Protein AF-A0A7L8GBB1-F1 (afdb_monomer_lite)

Organism: NCBI:txid373302

Sequence (53 aa):
VPNEYQVGQTGKVVAPDLYIAVGISGAIQHLAGMKDSKVIVAINKDEEAPIFQ

Radius of gyration: 10.58 Å; chains: 1; bounding box: 20×22×28 Å

Structure (mmCIF, N/CA/C/O backbone):
data_AF-A0A7L8GBB1-F1
#
_entry.id   AF-A0A7L8GBB1-F1
#
loop_
_atom_site.group_PDB
_atom_site.id
_atom_site.type_symbol
_atom_site.label_atom_id
_atom_site.label_alt_id
_atom_site.label_comp_id
_atom_site.label_asym_id
_atom_site.label_entity_id
_atom_site.label_seq_id
_atom_site.pdbx_PDB_ins_code
_atom_site.Cartn_x
_atom_site.Cartn_y
_atom_site.Cartn_z
_atom_site.occupancy
_atom_site.B_iso_or_equiv
_atom_site.auth_seq_id
_atom_site.auth_comp_id
_atom_site.auth_asym_id
_atom_site.auth_atom_id
_atom_site.pdbx_PDB_model_num
ATOM 1 N N . VAL A 1 1 ? 5.608 -7.910 -13.811 1.00 80.50 1 VAL A N 1
ATOM 2 C CA . VAL A 1 1 ? 4.490 -7.116 -14.377 1.00 80.50 1 VAL A CA 1
ATOM 3 C C . VAL A 1 1 ? 5.057 -5.902 -15.099 1.00 80.50 1 VAL A C 1
ATOM 5 O O . VAL A 1 1 ? 6.166 -5.512 -14.749 1.00 80.50 1 VAL A O 1
ATOM 8 N N . PRO A 1 2 ? 4.363 -5.340 -16.099 1.00 94.88 2 PRO A N 1
ATOM 9 C CA . PRO A 1 2 ? 4.772 -4.090 -16.740 1.00 94.88 2 PRO A CA 1
ATOM 10 C C . PRO A 1 2 ? 4.932 -2.938 -15.735 1.00 94.88 2 PRO A C 1
ATOM 12 O O . PRO A 1 2 ? 4.167 -2.849 -14.773 1.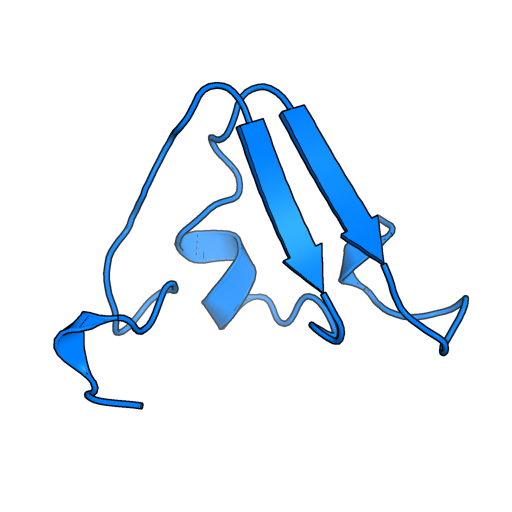00 94.88 2 PRO A O 1
ATOM 15 N N . ASN A 1 3 ? 5.886 -2.031 -15.979 1.00 92.31 3 ASN A N 1
ATOM 16 C CA . ASN A 1 3 ? 6.152 -0.879 -15.099 1.00 92.31 3 ASN A CA 1
ATOM 17 C C . ASN A 1 3 ? 4.943 0.055 -14.947 1.00 92.31 3 ASN A C 1
ATOM 19 O O . ASN A 1 3 ? 4.793 0.711 -13.924 1.00 92.31 3 ASN A O 1
ATOM 23 N N . GLU A 1 4 ? 4.043 0.089 -15.930 1.00 95.12 4 GLU A N 1
ATOM 24 C CA . GLU A 1 4 ? 2.810 0.879 -15.856 1.00 95.12 4 GLU A CA 1
ATOM 25 C C . GLU A 1 4 ? 1.861 0.456 -14.722 1.00 95.12 4 GLU A C 1
ATOM 27 O O . GLU A 1 4 ? 0.954 1.214 -14.385 1.00 95.12 4 GLU A O 1
ATOM 32 N N . TYR A 1 5 ? 2.028 -0.729 -14.132 1.00 97.00 5 TYR A N 1
ATOM 33 C CA . TYR A 1 5 ? 1.236 -1.174 -12.979 1.00 97.00 5 TYR A CA 1
ATOM 34 C C . TYR A 1 5 ? 1.919 -0.901 -11.640 1.00 97.00 5 TYR A C 1
ATOM 36 O O . TYR A 1 5 ? 1.333 -1.167 -10.593 1.00 97.00 5 TYR A O 1
ATOM 44 N N . GLN A 1 6 ? 3.145 -0.376 -11.651 1.00 98.12 6 GLN A N 1
ATOM 45 C CA . GLN A 1 6 ? 3.853 -0.047 -10.426 1.00 98.12 6 GLN A CA 1
ATOM 46 C C . GLN A 1 6 ? 3.149 1.103 -9.705 1.00 98.12 6 GLN A C 1
ATOM 48 O O . GLN A 1 6 ? 2.873 2.147 -10.295 1.00 98.12 6 GLN A O 1
ATOM 53 N N . VAL A 1 7 ? 2.904 0.912 -8.412 1.00 98.50 7 VAL A N 1
ATOM 54 C CA . VAL A 1 7 ? 2.403 1.941 -7.500 1.00 98.50 7 VAL A CA 1
ATOM 55 C C . VAL A 1 7 ? 3.561 2.422 -6.632 1.00 98.50 7 VAL A C 1
ATOM 57 O O . VAL A 1 7 ? 4.382 1.614 -6.199 1.00 98.50 7 VAL A O 1
ATOM 60 N N . GLY A 1 8 ? 3.651 3.731 -6.407 1.00 98.19 8 GLY A N 1
ATOM 61 C CA . GLY A 1 8 ? 4.686 4.331 -5.564 1.00 98.19 8 GLY A CA 1
ATOM 62 C C . GLY A 1 8 ? 5.253 5.632 -6.126 1.00 98.19 8 GLY A C 1
ATOM 63 O O . GLY A 1 8 ? 4.811 6.125 -7.157 1.00 98.19 8 GLY A O 1
ATOM 64 N N . GLN A 1 9 ? 6.276 6.164 -5.460 1.00 97.81 9 GLN A N 1
ATOM 65 C CA . GLN A 1 9 ? 6.918 7.451 -5.738 1.00 97.81 9 GLN A CA 1
ATOM 66 C C . GLN A 1 9 ? 7.414 7.595 -7.186 1.00 97.81 9 GLN A C 1
ATOM 68 O O . GLN A 1 9 ? 7.389 8.693 -7.731 1.00 97.81 9 GLN A O 1
ATOM 73 N N . THR A 1 10 ? 7.871 6.503 -7.805 1.00 96.25 10 THR A N 1
ATOM 74 C CA . THR A 1 10 ? 8.347 6.468 -9.200 1.00 96.25 10 THR A CA 1
ATOM 75 C C . THR A 1 10 ? 7.351 5.817 -10.165 1.00 96.25 10 THR A C 1
ATOM 77 O O . THR A 1 10 ? 7.660 5.658 -11.344 1.00 96.25 10 THR A O 1
ATOM 80 N N . GLY A 1 11 ? 6.180 5.411 -9.668 1.00 96.62 11 GLY A N 1
ATOM 81 C CA . GLY A 1 11 ? 5.116 4.766 -10.431 1.00 96.62 11 GLY A CA 1
ATOM 82 C C . GLY A 1 11 ? 3.844 5.612 -10.447 1.00 96.62 11 GLY A C 1
ATOM 83 O O . GLY A 1 11 ? 3.883 6.841 -10.450 1.00 96.62 11 GLY A O 1
ATOM 84 N N . LYS A 1 12 ? 2.690 4.945 -10.463 1.00 97.56 12 LYS A N 1
ATOM 85 C CA . LYS A 1 12 ? 1.384 5.594 -10.349 1.00 97.56 12 LYS A CA 1
ATOM 86 C C . LYS A 1 1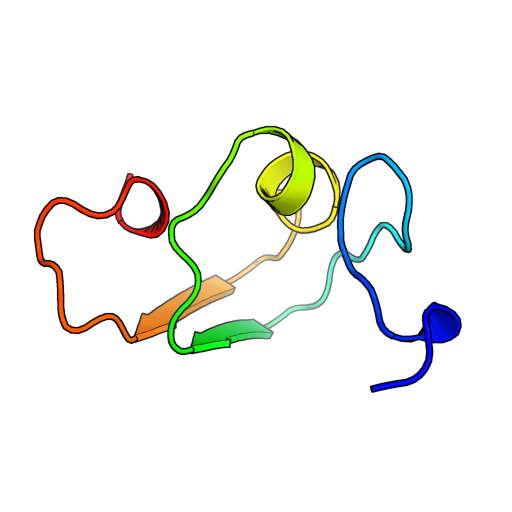2 ? 1.069 5.914 -8.887 1.00 97.56 12 LYS A C 1
ATOM 88 O O . LYS A 1 12 ? 1.277 5.085 -8.000 1.00 97.56 12 LYS A O 1
ATOM 93 N N . VAL A 1 13 ? 0.505 7.098 -8.670 1.00 98.31 13 VAL A N 1
ATOM 94 C CA . VAL A 1 13 ? -0.168 7.469 -7.422 1.00 98.31 13 VAL A CA 1
ATOM 95 C C . VAL A 1 13 ? -1.656 7.180 -7.591 1.00 98.31 13 VAL A C 1
ATOM 97 O O . VAL A 1 13 ? -2.250 7.558 -8.602 1.00 98.31 13 VAL A O 1
ATOM 100 N N . VAL A 1 14 ? -2.248 6.480 -6.630 1.00 98.38 14 VAL A N 1
ATOM 101 C CA . VAL A 1 14 ? -3.650 6.058 -6.636 1.00 98.38 14 VAL A CA 1
ATOM 102 C C . VAL A 1 14 ? -4.289 6.341 -5.277 1.00 98.38 14 VAL A C 1
ATOM 104 O O . VAL A 1 14 ? -3.622 6.295 -4.248 1.00 98.38 14 VAL A O 1
ATOM 107 N N . ALA A 1 15 ? -5.595 6.607 -5.276 1.00 98.56 15 ALA A N 1
ATOM 108 C CA . ALA A 1 15 ? -6.390 6.811 -4.063 1.00 98.56 15 ALA A CA 1
ATOM 109 C C . ALA A 1 15 ? -7.775 6.141 -4.193 1.00 98.56 15 ALA A C 1
ATOM 111 O O . ALA A 1 15 ? -8.796 6.827 -4.264 1.00 98.56 15 ALA A O 1
ATOM 112 N N . PRO A 1 16 ? -7.837 4.803 -4.340 1.00 98.62 16 PRO A N 1
ATOM 113 C CA . PRO A 1 16 ? -9.098 4.073 -4.394 1.00 98.62 16 PRO A CA 1
ATOM 114 C C . PRO A 1 16 ? -9.808 4.031 -3.033 1.00 98.62 16 PRO A C 1
ATOM 116 O O . PRO A 1 16 ? -9.225 4.277 -1.977 1.00 98.62 16 PRO A O 1
ATOM 119 N N . ASP A 1 17 ? -11.070 3.607 -3.057 1.00 98.81 17 ASP A N 1
ATOM 120 C CA . ASP A 1 17 ? -11.823 3.322 -1.833 1.00 98.81 17 ASP A CA 1
ATOM 121 C C . ASP A 1 17 ? -11.272 2.095 -1.087 1.00 98.81 17 ASP A C 1
ATOM 123 O O . ASP A 1 17 ? -11.285 2.064 0.140 1.00 98.81 17 ASP A O 1
ATOM 127 N N . LEU A 1 18 ? -10.747 1.105 -1.817 1.00 98.62 18 LEU A N 1
ATOM 128 C CA . LEU A 1 18 ? -10.135 -0.103 -1.267 1.00 98.62 18 LEU A CA 1
ATOM 129 C C . LEU A 1 18 ? -8.819 -0.410 -1.988 1.00 98.62 18 LEU A C 1
ATOM 131 O O . LEU A 1 18 ? -8.795 -0.573 -3.209 1.00 98.62 18 LEU A O 1
ATOM 135 N N . TYR A 1 19 ? -7.742 -0.543 -1.219 1.00 98.75 19 TYR A N 1
ATOM 136 C CA . TYR A 1 19 ? -6.430 -0.988 -1.673 1.00 98.75 19 TYR A CA 1
ATOM 137 C C . TYR A 1 19 ? -6.043 -2.277 -0.945 1.00 98.75 19 TYR A C 1
ATOM 139 O O . TYR A 1 19 ? -6.066 -2.324 0.281 1.00 98.75 19 TYR A O 1
ATOM 147 N N . ILE A 1 20 ? -5.662 -3.322 -1.682 1.00 98.75 20 ILE A N 1
ATOM 148 C CA . ILE A 1 20 ? -5.257 -4.611 -1.101 1.00 98.75 20 ILE A CA 1
ATOM 149 C C . ILE A 1 20 ? -3.770 -4.843 -1.396 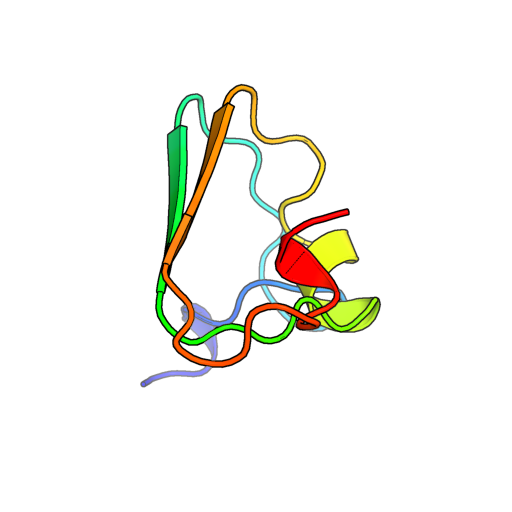1.00 98.75 20 ILE A C 1
ATOM 151 O O . ILE A 1 20 ? -3.379 -5.098 -2.535 1.00 98.75 20 ILE A O 1
ATOM 155 N N . ALA A 1 21 ? -2.938 -4.748 -0.362 1.00 98.62 21 ALA A N 1
ATOM 156 C CA . ALA A 1 21 ? -1.493 -4.929 -0.400 1.00 98.62 21 ALA A CA 1
ATOM 157 C C . ALA A 1 21 ? -1.121 -6.373 -0.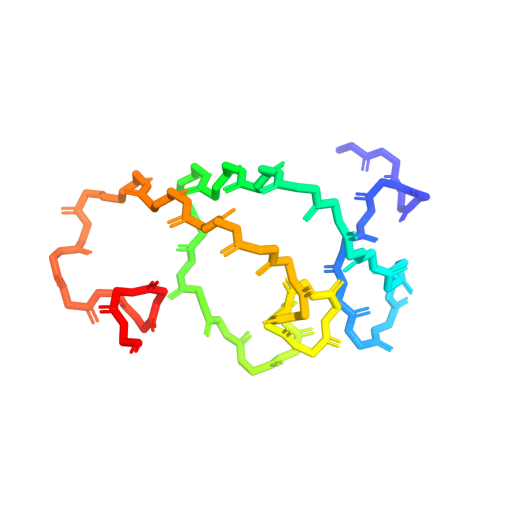014 1.00 98.62 21 ALA A C 1
ATOM 159 O O . ALA A 1 21 ? -1.042 -6.709 1.166 1.00 98.62 21 ALA A O 1
ATOM 160 N N . VAL A 1 22 ? -0.879 -7.238 -1.004 1.00 98.69 22 VAL A N 1
ATOM 161 C CA . VAL A 1 22 ? -0.508 -8.649 -0.778 1.00 98.69 22 VAL A CA 1
ATOM 162 C C . VAL A 1 22 ? 0.997 -8.842 -0.950 1.00 98.69 22 VAL A C 1
ATOM 164 O O . VAL A 1 22 ? 1.531 -8.614 -2.032 1.00 98.69 22 VAL A O 1
ATOM 167 N N . GLY A 1 23 ? 1.687 -9.272 0.108 1.00 98.31 23 GLY A N 1
ATOM 168 C CA . GLY A 1 23 ? 3.133 -9.515 0.099 1.00 98.31 23 GLY A CA 1
ATOM 169 C C . GLY A 1 23 ? 3.984 -8.250 -0.066 1.00 98.31 23 GLY A C 1
ATOM 170 O O . GLY A 1 23 ? 5.131 -8.339 -0.498 1.00 98.31 23 GLY A O 1
ATOM 171 N N . ILE A 1 24 ? 3.432 -7.075 0.249 1.00 98.44 24 ILE A N 1
ATOM 172 C CA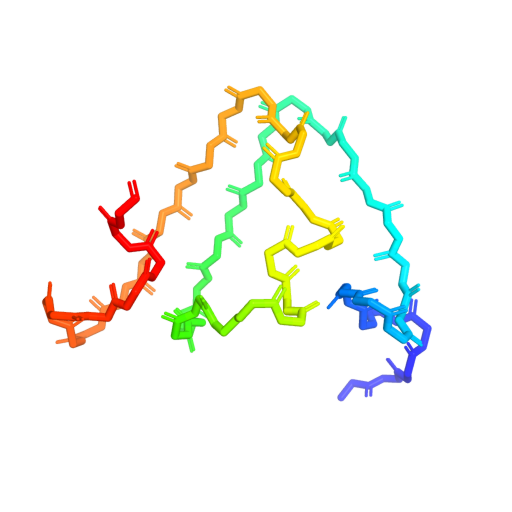 . ILE A 1 24 ? 4.132 -5.787 0.187 1.00 98.44 24 ILE A CA 1
ATOM 173 C C . ILE A 1 24 ? 4.674 -5.452 1.573 1.00 98.44 24 ILE A C 1
ATOM 175 O O . ILE A 1 24 ? 3.940 -5.519 2.553 1.00 98.44 24 ILE A O 1
ATOM 179 N N . SER A 1 25 ? 5.951 -5.080 1.663 1.00 98.12 25 SER A N 1
ATOM 180 C CA . SER A 1 25 ? 6.575 -4.720 2.942 1.00 98.12 25 SER A CA 1
ATOM 181 C C . SER A 1 25 ? 6.114 -3.368 3.483 1.00 98.12 25 SER A C 1
ATOM 183 O O . SER A 1 25 ? 6.130 -3.183 4.685 1.00 98.12 25 SER A O 1
ATOM 185 N N . GLY A 1 26 ? 5.702 -2.429 2.624 1.00 97.50 26 GLY A N 1
ATOM 186 C CA . GLY A 1 26 ? 5.323 -1.070 3.033 1.00 97.50 26 GLY A CA 1
ATOM 187 C C . GLY A 1 26 ? 6.485 -0.074 3.047 1.00 97.50 26 GLY A C 1
ATOM 188 O O . GLY A 1 26 ? 6.501 0.850 3.849 1.00 97.50 26 GLY A O 1
ATOM 189 N N . ALA A 1 27 ? 7.475 -0.235 2.161 1.00 98.00 27 ALA A N 1
ATOM 190 C CA . ALA A 1 27 ? 8.530 0.765 1.990 1.00 98.00 27 ALA A CA 1
ATOM 191 C C . ALA A 1 27 ? 7.947 2.158 1.670 1.00 98.00 27 ALA A C 1
ATOM 193 O O . ALA A 1 27 ? 6.965 2.269 0.930 1.00 98.00 27 ALA A O 1
ATOM 194 N N . ILE A 1 28 ? 8.593 3.222 2.162 1.00 97.75 28 ILE A N 1
ATOM 195 C CA . ILE A 1 28 ? 8.136 4.622 2.025 1.00 97.75 28 ILE A CA 1
ATOM 196 C C . ILE A 1 28 ? 7.823 4.982 0.565 1.00 97.75 28 ILE A C 1
ATOM 198 O O . ILE A 1 28 ? 6.842 5.670 0.283 1.00 97.75 28 ILE A O 1
ATOM 202 N N . GLN A 1 29 ? 8.619 4.479 -0.378 1.00 98.25 29 GLN A N 1
ATOM 203 C CA . GLN A 1 29 ? 8.426 4.714 -1.805 1.00 98.25 29 GLN A CA 1
ATOM 204 C C . GLN A 1 29 ? 7.117 4.102 -2.314 1.00 98.25 29 GLN A C 1
ATOM 206 O O . GLN A 1 29 ? 6.470 4.709 -3.156 1.00 98.25 29 GLN A O 1
ATOM 211 N N . HIS A 1 30 ? 6.696 2.939 -1.814 1.00 98.31 30 HIS A N 1
ATOM 212 C CA . HIS A 1 30 ? 5.412 2.334 -2.188 1.00 98.31 30 HIS A CA 1
ATOM 213 C C . HIS A 1 30 ? 4.246 3.093 -1.554 1.00 98.31 30 HIS A C 1
ATOM 215 O O . HIS A 1 30 ? 3.309 3.478 -2.253 1.00 98.31 30 HIS A O 1
ATOM 221 N N . LEU A 1 31 ? 4.340 3.374 -0.249 1.00 98.12 31 LEU A N 1
ATOM 222 C CA . LEU A 1 31 ? 3.306 4.089 0.507 1.00 98.12 31 LEU A CA 1
ATOM 223 C C . LEU A 1 31 ? 3.005 5.467 -0.090 1.00 98.12 31 LEU A C 1
ATOM 225 O O . LEU A 1 31 ? 1.843 5.865 -0.169 1.00 98.12 31 LEU A O 1
ATOM 229 N N . ALA A 1 32 ? 4.025 6.164 -0.600 1.00 98.19 32 ALA A N 1
ATOM 230 C CA . ALA A 1 32 ? 3.864 7.445 -1.285 1.00 98.19 32 ALA A CA 1
ATOM 231 C C . ALA A 1 32 ? 2.856 7.406 -2.451 1.00 98.19 32 ALA A C 1
ATOM 233 O O . ALA A 1 32 ? 2.299 8.444 -2.795 1.00 98.19 32 ALA A O 1
ATOM 234 N N . GLY A 1 33 ? 2.619 6.234 -3.049 1.00 98.31 33 GLY A N 1
ATOM 235 C CA . GLY A 1 33 ? 1.685 6.062 -4.157 1.00 98.31 33 GLY A CA 1
ATOM 236 C C . GLY A 1 33 ? 0.295 5.552 -3.780 1.00 98.31 33 GLY A C 1
ATOM 237 O O . GLY A 1 33 ? -0.529 5.442 -4.678 1.00 98.31 33 GLY A O 1
ATOM 238 N N . MET A 1 34 ? 0.023 5.199 -2.519 1.00 98.44 34 MET A N 1
ATOM 239 C CA . MET A 1 34 ? -1.260 4.576 -2.137 1.00 98.44 34 MET A CA 1
ATOM 240 C C . MET A 1 34 ? -1.811 4.960 -0.761 1.00 98.44 34 MET A C 1
ATOM 242 O O . MET A 1 34 ? -2.940 4.577 -0.450 1.00 98.44 34 MET A O 1
ATOM 246 N N . LYS A 1 35 ? -1.064 5.724 0.047 1.00 97.50 35 LYS A N 1
ATOM 247 C CA . LYS A 1 35 ? -1.452 6.104 1.419 1.00 97.50 35 LYS A CA 1
ATOM 248 C C . LYS A 1 35 ? -2.780 6.866 1.518 1.00 97.50 35 LYS A C 1
ATOM 250 O O . LYS A 1 35 ? -3.386 6.871 2.578 1.00 97.50 35 LYS A O 1
ATOM 255 N N . ASP A 1 36 ? -3.224 7.487 0.425 1.00 98.25 36 ASP A N 1
ATOM 256 C CA . ASP A 1 36 ? -4.470 8.262 0.371 1.00 98.25 36 ASP A CA 1
ATOM 257 C C . ASP A 1 36 ? -5.700 7.386 0.032 1.00 98.25 36 ASP A C 1
ATOM 259 O O . ASP A 1 36 ? -6.796 7.900 -0.196 1.00 98.25 36 ASP A O 1
ATOM 263 N N . SER A 1 37 ? -5.541 6.057 -0.017 1.00 98.50 37 SER A N 1
ATOM 264 C CA . SER A 1 37 ? -6.659 5.113 -0.162 1.00 98.50 37 SER A CA 1
ATOM 265 C C . SER A 1 37 ? -7.539 5.119 1.090 1.00 98.50 37 SER A C 1
ATOM 267 O O . SER A 1 37 ? -7.019 5.138 2.205 1.00 98.50 37 SER A O 1
ATOM 269 N N . LYS A 1 38 ? -8.869 5.043 0.938 1.00 98.50 38 LYS A N 1
ATOM 270 C CA . LYS A 1 38 ? -9.784 5.104 2.101 1.00 98.50 38 LYS A CA 1
ATOM 271 C C . LYS A 1 38 ? -9.638 3.902 3.033 1.00 98.50 38 LYS A C 1
ATOM 273 O O . LYS A 1 38 ? -9.712 4.055 4.248 1.00 98.50 38 LYS A O 1
ATOM 278 N N . VAL A 1 39 ? -9.469 2.711 2.462 1.00 98.50 39 VAL A N 1
ATOM 279 C CA . VAL A 1 39 ? -9.264 1.458 3.194 1.00 98.50 39 VAL A CA 1
ATOM 280 C C . VAL A 1 39 ? -8.070 0.729 2.599 1.00 98.50 39 VAL A C 1
ATOM 282 O O . VAL A 1 39 ? -8.018 0.499 1.390 1.00 98.50 39 VAL A O 1
ATOM 285 N N . ILE A 1 40 ? -7.128 0.334 3.452 1.00 98.50 40 ILE A N 1
ATOM 286 C CA . ILE A 1 40 ? -5.949 -0.445 3.077 1.00 98.50 40 ILE A CA 1
ATOM 287 C C . ILE A 1 40 ? -6.021 -1.788 3.805 1.00 98.50 40 ILE A C 1
ATOM 289 O O . ILE A 1 40 ? -6.083 -1.836 5.030 1.00 98.50 40 ILE A O 1
ATOM 293 N N . VAL A 1 41 ? -6.021 -2.882 3.048 1.00 98.62 41 VAL A N 1
ATOM 294 C CA . VAL A 1 41 ? -5.922 -4.249 3.570 1.00 98.62 41 VAL A CA 1
ATOM 295 C C . VAL A 1 41 ? -4.518 -4.757 3.292 1.00 98.62 41 VAL A C 1
ATOM 297 O O . VAL A 1 41 ? -4.111 -4.832 2.135 1.00 98.62 41 VAL A O 1
ATOM 300 N N . ALA A 1 42 ? -3.790 -5.137 4.335 1.00 98.62 42 ALA A N 1
ATOM 301 C CA . ALA A 1 42 ? -2.468 -5.731 4.217 1.00 98.62 42 ALA A CA 1
ATOM 302 C C . ALA A 1 42 ? -2.537 -7.244 4.462 1.00 98.62 42 ALA A C 1
ATOM 304 O O . ALA A 1 42 ? -3.118 -7.701 5.443 1.00 98.62 42 ALA A O 1
ATOM 305 N N . ILE A 1 43 ? -1.939 -8.024 3.561 1.00 98.69 43 ILE A N 1
ATOM 306 C CA . ILE A 1 43 ? -1.775 -9.474 3.698 1.00 98.69 43 ILE A CA 1
ATOM 307 C C . ILE A 1 43 ? -0.286 -9.760 3.565 1.00 98.69 43 ILE A C 1
ATOM 309 O O . ILE A 1 43 ? 0.255 -9.768 2.458 1.00 98.69 43 ILE A O 1
ATOM 313 N N . ASN A 1 44 ? 0.388 -9.982 4.687 1.00 98.62 44 ASN A N 1
ATOM 314 C CA . ASN A 1 44 ? 1.811 -10.291 4.715 1.00 98.62 44 ASN A CA 1
ATOM 315 C C . ASN A 1 44 ? 2.087 -11.411 5.726 1.00 98.62 44 ASN A C 1
ATOM 317 O O . ASN A 1 44 ? 1.381 -11.542 6.720 1.00 98.62 44 ASN A O 1
ATOM 321 N N . LYS A 1 45 ? 3.086 -12.245 5.427 1.00 98.44 45 LYS A N 1
ATOM 322 C CA . LYS A 1 45 ? 3.547 -13.328 6.308 1.00 98.44 45 LYS A CA 1
ATOM 323 C C . LYS A 1 45 ? 4.491 -12.834 7.406 1.00 98.44 45 LYS A C 1
ATOM 325 O O . LYS A 1 45 ? 4.712 -13.549 8.371 1.00 98.44 45 LYS A O 1
ATOM 330 N N . ASP A 1 46 ? 5.106 -11.677 7.186 1.00 98.31 46 ASP A N 1
ATOM 331 C CA . ASP A 1 46 ? 5.969 -11.002 8.145 1.00 98.31 46 ASP A CA 1
ATOM 332 C C . ASP A 1 46 ? 5.109 -10.050 8.972 1.00 98.31 46 ASP A C 1
ATOM 334 O O . ASP A 1 46 ? 4.669 -9.031 8.445 1.00 98.31 46 ASP A O 1
ATOM 338 N N . GLU A 1 47 ? 4.833 -10.412 10.226 1.00 97.81 47 GLU A N 1
ATOM 339 C CA . GLU A 1 47 ? 3.981 -9.646 11.149 1.00 97.81 47 GLU A CA 1
ATOM 340 C C . GLU A 1 47 ? 4.565 -8.274 11.516 1.00 97.81 47 GLU A C 1
ATOM 342 O O . GLU A 1 47 ? 3.818 -7.374 11.890 1.00 97.81 47 GLU A O 1
ATOM 347 N N . GLU A 1 48 ? 5.869 -8.083 11.306 1.00 97.81 48 GLU A N 1
ATOM 348 C CA . GLU A 1 48 ? 6.587 -6.834 11.572 1.00 97.81 48 GLU A CA 1
ATOM 349 C C . GLU A 1 48 ? 6.734 -5.954 10.316 1.00 97.81 48 GLU A C 1
ATOM 351 O O . GLU A 1 48 ? 7.412 -4.921 10.336 1.00 97.81 48 GLU A O 1
ATOM 356 N N . ALA A 1 49 ? 6.120 -6.344 9.192 1.00 98.38 49 ALA A N 1
ATOM 357 C CA . ALA A 1 49 ? 6.219 -5.591 7.949 1.00 98.38 49 ALA A CA 1
ATOM 358 C C . ALA A 1 49 ? 5.670 -4.153 8.120 1.00 98.38 49 ALA A C 1
ATOM 360 O O . ALA A 1 49 ? 4.530 -3.987 8.560 1.00 98.38 49 ALA A O 1
ATOM 361 N N . PRO A 1 50 ? 6.406 -3.108 7.684 1.00 98.00 50 PRO A N 1
ATOM 362 C CA . PRO A 1 50 ? 5.968 -1.708 7.779 1.00 98.00 50 PRO A CA 1
ATOM 363 C C . PRO A 1 50 ? 4.576 -1.384 7.214 1.00 98.00 50 PRO A C 1
ATOM 365 O O . PRO A 1 50 ? 3.990 -0.380 7.594 1.00 98.00 50 PRO A O 1
ATOM 368 N N . ILE A 1 51 ? 4.029 -2.210 6.318 1.00 98.31 51 ILE A N 1
ATOM 369 C CA . ILE A 1 51 ? 2.676 -2.057 5.758 1.00 98.31 51 ILE A CA 1
ATOM 370 C C . ILE A 1 51 ? 1.560 -2.192 6.810 1.00 98.31 51 ILE A C 1
ATOM 372 O O . ILE A 1 51 ? 0.418 -1.845 6.518 1.00 98.31 51 ILE A O 1
ATOM 376 N N . PHE A 1 52 ? 1.867 -2.736 7.992 1.00 98.19 52 PHE A N 1
ATOM 377 C CA . PHE A 1 52 ? 0.928 -2.884 9.105 1.00 98.19 52 PHE A CA 1
ATOM 378 C C . PHE A 1 52 ? 0.880 -1.671 10.054 1.00 98.19 52 PHE A C 1
ATOM 380 O O . PHE A 1 52 ? 0.101 -1.698 11.007 1.00 98.19 52 PHE A O 1
ATOM 387 N N . GLN A 1 53 ? 1.687 -0.630 9.810 1.00 92.12 53 GLN A N 1
ATOM 388 C CA . GLN A 1 53 ? 1.692 0.633 10.565 1.00 92.12 53 GLN A CA 1
ATOM 389 C C . GLN A 1 53 ? 0.817 1.692 9.890 1.00 92.12 53 GLN A C 1
ATOM 391 O O . GLN A 1 53 ? 0.158 2.451 10.635 1.00 92.12 53 GLN A O 1
#

Secondary structure (DSSP, 8-state):
--GGG-BSTTSB----SEEEEES----HHHHTTTTT-SEEEEE-S-TT-GGG-

Foldseek 3Di:
DDQQPQFFPPHAADAACEAEAEQDLDPNRRCRRYVNHNYYHYHHPPPPRPSVD

pLDDT: mean 97.52, std 2.73, range [80.5, 98.81]

InterPro domains:
  IPR001308 Electron transfer flavoprotein alpha subunit/FixB [PTHR43153] (1-53)
  IPR014731 Electron transfer flavoprotein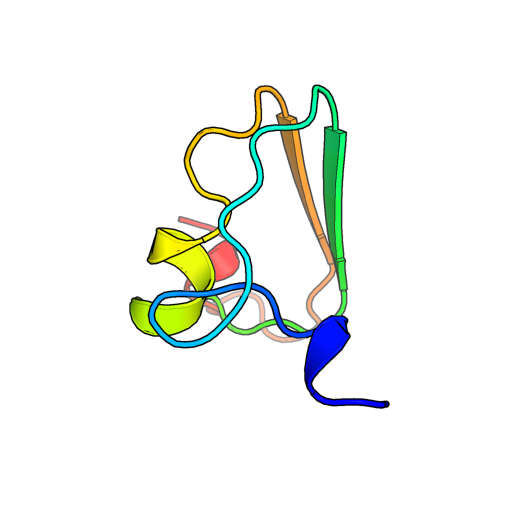, alpha subunit, C-terminal [PF00766] (1-35)
  IPR018206 Electron transfer flavoprotein subunit alpha, conserved site [PS00696] (18-44)
  IPR029035 DHS-like NAD/FAD-binding domain superfamily [SSF52467] (2-53)